Protein AF-A0AAV8SZC6-F1 (afdb_monomer_lite)

Secondary structure (DSSP, 8-state):
-HHHHHHHHHTT-EEEEEPPTT--PBP----------SS----HHHHHHHHHHHTT--------TTTTTTPBPSS--EEPPPTT--SS-TTEEEEESBPPTT-TTTT--

InterPro domains:
  IPR013103 Reverse transcriptase, RNA-dependent DNA polymerase [PF07727] (44-108)
  IPR043502 DNA/RNA polymerase superfamily [SSF56672] (12-107)

Foldseek 3Di:
DVVVVVVCVVLVFWDKDFDDPPDDADEPDDDPDDDDDDDPDQDPVNVVVVVCVVVVHDDDDDDDDCLQFADAQPDWHWHADDPPPDPDDNRITITGRGGDPPPPRSVPD

Organism: NCBI:txid1862640

Structure (mmCIF, N/CA/C/O backbone):
data_AF-A0AAV8SZC6-F1
#
_entry.id   AF-A0AAV8SZC6-F1
#
loop_
_atom_site.group_PDB
_atom_site.id
_atom_site.type_symbol
_atom_site.label_atom_id
_atom_site.label_alt_id
_atom_site.label_comp_id
_atom_site.label_asym_id
_atom_site.label_entity_id
_atom_site.label_seq_id
_atom_site.pdbx_PDB_ins_code
_atom_site.Cartn_x
_atom_site.Cartn_y
_atom_site.Cartn_z
_atom_site.occupancy
_atom_site.B_iso_or_equiv
_atom_site.auth_seq_id
_atom_site.auth_comp_id
_atom_site.auth_asym_id
_atom_site.auth_atom_id
_atom_site.pdbx_PDB_model_num
ATOM 1 N N . MET A 1 1 ? 9.405 2.239 8.203 1.00 57.47 1 MET A N 1
ATOM 2 C CA . MET A 1 1 ? 8.315 1.731 9.064 1.00 57.47 1 MET A CA 1
ATOM 3 C C . MET A 1 1 ? 7.560 2.850 9.776 1.00 57.47 1 MET A C 1
ATOM 5 O O . MET A 1 1 ? 6.456 3.118 9.332 1.00 57.47 1 MET A O 1
ATOM 9 N N . ASN A 1 2 ? 8.103 3.565 10.774 1.00 65.44 2 ASN A N 1
ATOM 10 C CA . ASN A 1 2 ? 7.355 4.674 11.413 1.00 65.44 2 ASN A CA 1
ATOM 11 C C . ASN A 1 2 ? 7.045 5.829 10.443 1.00 65.44 2 ASN A C 1
ATOM 13 O O . ASN A 1 2 ? 5.896 6.237 10.348 1.00 65.44 2 ASN A O 1
ATOM 17 N N . GLU A 1 3 ? 8.020 6.263 9.640 1.00 70.62 3 GLU A N 1
ATOM 18 C CA . GLU A 1 3 ? 7.820 7.307 8.615 1.00 70.62 3 GLU A CA 1
ATOM 19 C C . GLU A 1 3 ? 6.785 6.908 7.547 1.00 70.62 3 GLU A C 1
ATOM 21 O O . GLU A 1 3 ? 6.002 7.729 7.079 1.00 70.62 3 GLU A O 1
ATOM 26 N N . GLU A 1 4 ? 6.737 5.626 7.175 1.00 70.25 4 GLU A N 1
ATOM 27 C CA . GLU A 1 4 ? 5.751 5.108 6.217 1.00 70.25 4 GLU A CA 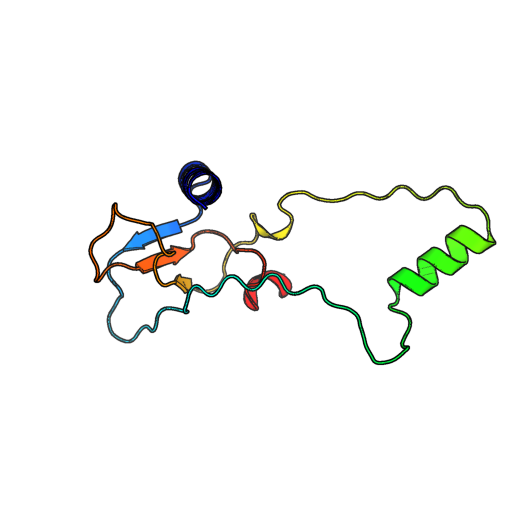1
ATOM 28 C C . GLU A 1 4 ? 4.349 5.073 6.834 1.00 70.25 4 GLU A C 1
ATOM 30 O O . GLU A 1 4 ? 3.377 5.421 6.169 1.00 70.25 4 GLU A O 1
ATOM 35 N N . ILE A 1 5 ? 4.235 4.689 8.110 1.00 73.38 5 ILE A N 1
ATOM 36 C CA . ILE A 1 5 ? 2.975 4.735 8.861 1.00 73.38 5 ILE A CA 1
ATOM 37 C C . ILE A 1 5 ? 2.482 6.183 8.962 1.00 73.38 5 ILE A C 1
ATOM 39 O O . ILE A 1 5 ? 1.311 6.443 8.690 1.00 73.38 5 ILE A O 1
ATOM 43 N N . GLU A 1 6 ? 3.366 7.128 9.281 1.00 76.94 6 GLU A N 1
ATOM 44 C CA . GLU A 1 6 ? 3.044 8.557 9.341 1.00 76.94 6 GLU A CA 1
ATOM 45 C C . GLU A 1 6 ? 2.603 9.095 7.978 1.00 76.94 6 GLU A C 1
ATOM 47 O O . GLU A 1 6 ? 1.576 9.769 7.885 1.00 76.94 6 GLU A O 1
ATOM 52 N N . ALA A 1 7 ? 3.293 8.726 6.895 1.00 75.31 7 ALA A N 1
ATOM 53 C CA . ALA A 1 7 ? 2.886 9.089 5.542 1.00 75.31 7 ALA A CA 1
ATOM 54 C C . ALA A 1 7 ? 1.497 8.528 5.186 1.00 75.31 7 ALA A C 1
ATOM 56 O O . ALA A 1 7 ? 0.705 9.197 4.516 1.00 75.31 7 ALA A O 1
ATOM 57 N N . LEU A 1 8 ? 1.162 7.315 5.636 1.00 75.31 8 LEU A N 1
ATOM 58 C CA . LEU A 1 8 ? -0.148 6.702 5.401 1.00 75.31 8 LEU A CA 1
ATOM 59 C C . LEU A 1 8 ? -1.263 7.382 6.209 1.00 75.31 8 LEU A C 1
ATOM 61 O O . LEU A 1 8 ? -2.349 7.593 5.650 1.00 75.31 8 LEU A O 1
ATOM 65 N N . GLU A 1 9 ? -0.985 7.774 7.459 1.00 77.75 9 GLU A N 1
ATOM 66 C CA . GLU A 1 9 ? -1.881 8.577 8.306 1.00 77.75 9 GLU A CA 1
ATOM 67 C C . GLU A 1 9 ? -2.112 9.970 7.691 1.00 77.75 9 GLU A C 1
ATOM 69 O O . GLU A 1 9 ? -3.262 10.376 7.501 1.00 77.75 9 GLU A O 1
ATOM 74 N N . MET A 1 10 ? -1.046 10.667 7.276 1.00 76.88 10 MET A N 1
ATOM 75 C CA . MET A 1 10 ? -1.125 11.982 6.623 1.00 76.88 10 MET A CA 1
ATOM 76 C C . MET A 1 10 ? -1.942 11.943 5.327 1.00 76.88 10 MET A C 1
ATOM 78 O O . MET A 1 10 ? -2.753 12.832 5.066 1.00 76.88 10 MET A O 1
ATOM 82 N N . ASN A 1 11 ? -1.782 10.885 4.529 1.00 75.69 11 ASN A N 1
ATOM 83 C CA . ASN A 1 11 ? -2.496 10.714 3.263 1.00 75.69 11 ASN A CA 1
ATOM 84 C C . ASN A 1 11 ? -3.936 10.194 3.416 1.00 75.69 11 ASN A C 1
ATOM 86 O O . ASN A 1 11 ? -4.627 10.007 2.400 1.00 75.69 11 ASN A O 1
ATOM 90 N N . LYS A 1 12 ? -4.395 9.967 4.661 1.00 79.19 12 LYS A N 1
ATOM 91 C CA . LYS A 1 12 ? -5.710 9.396 5.004 1.00 79.19 12 LYS A CA 1
ATOM 92 C C . LYS A 1 12 ? -5.987 8.108 4.223 1.00 79.19 12 LYS A C 1
ATOM 94 O O . LYS A 1 12 ? -7.047 7.939 3.616 1.00 79.19 12 LYS A O 1
ATOM 99 N N . THR A 1 13 ? -4.982 7.236 4.167 1.00 76.50 13 THR A N 1
ATOM 100 C CA . THR A 1 13 ? -4.998 6.037 3.314 1.00 76.50 13 THR A CA 1
ATOM 101 C C . THR A 1 13 ? -5.886 4.935 3.888 1.00 76.50 13 THR A C 1
ATOM 103 O O . THR A 1 13 ? -6.495 4.171 3.135 1.00 76.50 13 THR A O 1
ATOM 106 N N . TRP A 1 14 ? -6.008 4.882 5.214 1.00 82.69 14 TRP A N 1
ATOM 107 C CA . TRP A 1 14 ? -6.842 3.931 5.937 1.00 82.69 14 TRP A CA 1
ATOM 108 C C . TRP A 1 14 ? -7.597 4.595 7.089 1.00 82.69 14 TRP A C 1
ATOM 110 O O . TRP A 1 14 ? -7.217 5.673 7.543 1.00 82.69 14 TRP A O 1
ATOM 120 N N . ASP A 1 15 ? -8.623 3.908 7.585 1.00 84.75 15 ASP A N 1
ATOM 121 C CA . ASP A 1 15 ? -9.250 4.164 8.880 1.00 84.75 15 ASP A CA 1
ATOM 122 C C . ASP A 1 15 ? -9.054 2.964 9.802 1.00 84.75 15 ASP A C 1
ATOM 124 O O . ASP A 1 15 ? -9.078 1.817 9.352 1.00 84.75 15 ASP A O 1
ATOM 128 N N . ILE A 1 16 ? -8.928 3.224 11.101 1.00 87.00 16 ILE A N 1
ATOM 129 C CA . ILE A 1 16 ? -8.938 2.172 12.115 1.00 87.00 16 ILE A CA 1
ATOM 130 C C . ILE A 1 16 ? -10.389 1.873 12.488 1.00 87.00 16 ILE A C 1
ATOM 132 O O . ILE A 1 16 ? -11.132 2.769 12.887 1.00 87.00 16 ILE A O 1
ATOM 136 N N . THR A 1 17 ? -10.801 0.618 12.348 1.00 86.31 17 THR A N 1
ATOM 137 C CA . THR A 1 17 ? -12.167 0.179 12.649 1.00 86.31 17 THR A CA 1
ATOM 138 C C . THR A 1 17 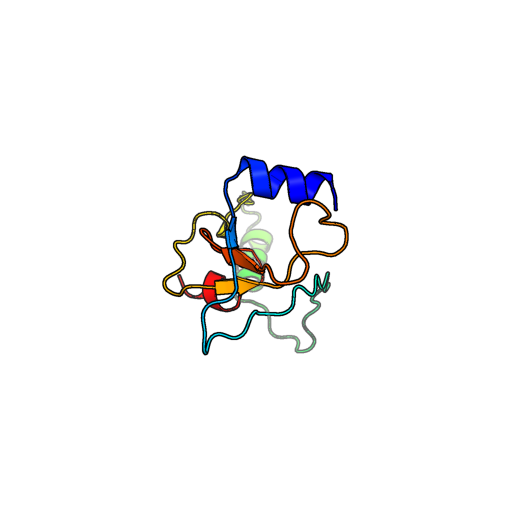? -12.166 -1.235 13.215 1.00 86.31 17 THR A C 1
ATOM 140 O O . THR A 1 17 ? -11.208 -1.987 13.028 1.00 86.31 17 THR A O 1
ATOM 143 N N . ASP A 1 18 ? -13.221 -1.596 13.936 1.00 86.38 18 ASP A N 1
ATOM 144 C CA . ASP A 1 18 ? -13.426 -2.979 14.350 1.00 86.38 18 ASP A CA 1
ATOM 145 C C . ASP A 1 18 ? -13.775 -3.832 13.127 1.00 86.38 18 ASP A C 1
ATOM 147 O O . ASP A 1 18 ? -14.442 -3.375 12.196 1.00 86.38 18 ASP A O 1
ATOM 151 N N . LEU A 1 19 ? -13.293 -5.074 13.103 1.00 83.25 19 LEU A N 1
ATOM 152 C CA . LEU A 1 19 ? -13.584 -5.991 12.008 1.00 83.25 19 LEU A CA 1
ATOM 153 C C . LEU A 1 19 ? -15.088 -6.337 12.015 1.00 83.25 19 LEU A C 1
ATOM 155 O O . LEU A 1 19 ? -15.554 -6.931 12.988 1.00 83.25 19 LEU A O 1
ATOM 159 N N . PRO A 1 20 ? -15.849 -6.013 10.952 1.00 83.19 20 PRO A N 1
ATOM 160 C CA . PRO A 1 20 ? -17.266 -6.342 10.907 1.00 83.19 20 PRO A CA 1
ATOM 161 C C . PRO A 1 20 ? -17.492 -7.854 10.798 1.00 83.19 20 PRO A C 1
ATOM 163 O O . PRO A 1 20 ? -16.685 -8.589 10.216 1.00 83.19 20 PRO A O 1
ATOM 166 N N . GLU A 1 21 ? -18.616 -8.316 11.345 1.00 81.19 21 GLU A N 1
ATOM 167 C CA . GLU A 1 21 ? -18.957 -9.736 11.413 1.00 81.19 21 GLU A CA 1
ATOM 168 C C . GLU A 1 21 ? -19.013 -10.374 10.011 1.00 81.19 21 GLU A C 1
ATOM 170 O O . GLU A 1 21 ? -19.537 -9.804 9.053 1.00 81.19 21 GLU A O 1
ATOM 175 N N . GLY A 1 22 ? -18.405 -11.554 9.866 1.00 81.06 22 GLY A N 1
ATOM 176 C CA . GLY A 1 22 ? -18.348 -12.286 8.596 1.00 81.06 22 GLY A CA 1
ATOM 177 C C . GLY A 1 22 ? -17.282 -11.813 7.594 1.00 81.06 22 GLY A C 1
ATOM 178 O O . GLY A 1 22 ? -17.118 -12.444 6.548 1.00 81.06 22 GLY A O 1
ATOM 179 N N . LYS A 1 23 ? -16.512 -10.754 7.887 1.00 78.38 23 LYS A N 1
ATOM 180 C CA . LYS A 1 23 ? -15.374 -10.322 7.052 1.00 78.38 23 LYS A CA 1
ATOM 181 C C . LYS A 1 23 ? -14.055 -10.900 7.569 1.00 78.38 23 LYS A C 1
ATOM 183 O O . LYS A 1 23 ? -13.889 -11.161 8.755 1.00 78.38 23 LYS A O 1
ATOM 188 N N . ARG A 1 24 ? -13.092 -11.108 6.664 1.00 78.06 24 ARG A N 1
ATOM 189 C CA . ARG A 1 24 ? -11.738 -11.583 6.999 1.00 78.06 24 ARG A CA 1
ATOM 190 C C . ARG A 1 24 ? -10.706 -10.521 6.614 1.00 78.06 24 ARG A C 1
ATOM 192 O O . ARG A 1 24 ? -10.704 -10.115 5.451 1.00 78.06 24 ARG A O 1
ATOM 199 N N . PRO A 1 25 ? -9.836 -10.081 7.539 1.00 78.50 25 PRO A N 1
ATOM 200 C CA . PRO A 1 25 ? -8.792 -9.124 7.218 1.00 78.50 25 PRO A CA 1
ATOM 201 C C . PRO A 1 25 ? -7.685 -9.804 6.412 1.00 78.50 25 PRO A C 1
ATOM 203 O O . PRO A 1 25 ? -7.336 -10.965 6.639 1.00 78.50 25 PRO A O 1
ATOM 206 N N . ILE A 1 26 ? -7.114 -9.068 5.466 1.00 80.44 26 ILE A N 1
ATOM 207 C CA . ILE A 1 26 ? -5.943 -9.496 4.709 1.00 80.44 26 ILE A CA 1
ATOM 208 C C . ILE A 1 26 ? -4.705 -9.285 5.587 1.00 80.44 26 ILE A C 1
ATOM 210 O O . ILE A 1 26 ? -4.513 -8.217 6.169 1.00 80.44 26 ILE A O 1
ATOM 214 N N . GLY A 1 27 ? -3.856 -10.306 5.695 1.00 68.44 27 GLY A N 1
ATOM 215 C CA . GLY A 1 27 ? -2.597 -10.195 6.429 1.00 68.44 27 GLY A CA 1
ATOM 216 C C . GLY A 1 27 ? -1.678 -9.133 5.820 1.00 68.44 27 GLY A C 1
ATOM 217 O O . GLY A 1 27 ? -1.507 -9.074 4.601 1.00 68.44 27 GLY A O 1
ATOM 218 N N . CYS A 1 28 ? -1.056 -8.316 6.670 1.00 58.94 28 CYS A N 1
ATOM 219 C CA . CYS A 1 28 ? -0.099 -7.301 6.247 1.00 58.94 28 CYS A CA 1
ATOM 220 C C . CYS A 1 28 ? 1.299 -7.931 6.141 1.00 58.94 28 CYS A C 1
ATOM 222 O O . CYS A 1 28 ? 2.075 -7.908 7.091 1.00 58.94 28 CYS A O 1
ATOM 224 N N . LYS A 1 29 ? 1.620 -8.548 4.994 1.00 49.28 29 LYS A N 1
ATOM 225 C CA . LYS A 1 29 ? 2.966 -9.080 4.721 1.00 49.28 29 LYS A CA 1
ATOM 226 C C . LYS A 1 29 ? 3.656 -8.223 3.667 1.00 49.28 29 LYS A C 1
ATOM 228 O O . LYS A 1 29 ? 3.386 -8.355 2.474 1.00 49.28 29 LYS A O 1
ATOM 233 N N . TRP A 1 30 ? 4.557 -7.358 4.116 1.00 48.16 30 TRP A N 1
ATOM 234 C CA . TRP A 1 30 ? 5.406 -6.554 3.243 1.00 48.1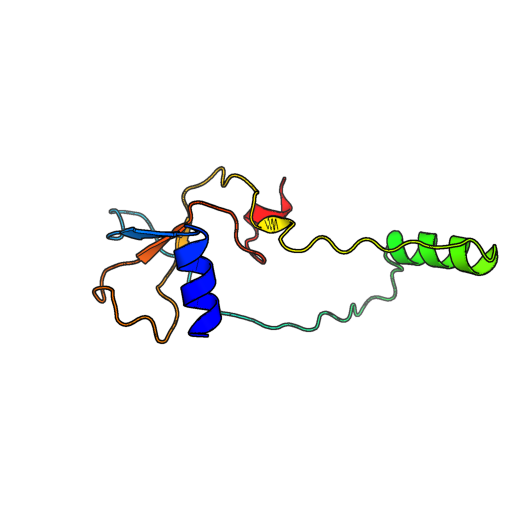6 30 TRP A CA 1
ATOM 235 C C . TRP A 1 30 ? 6.453 -7.463 2.600 1.00 48.16 30 TRP A C 1
ATOM 237 O O . TRP A 1 30 ? 7.368 -7.949 3.260 1.00 48.16 30 TRP A O 1
ATOM 247 N N . ILE A 1 31 ? 6.288 -7.760 1.311 1.00 40.31 31 ILE A N 1
ATOM 248 C CA . ILE A 1 31 ? 7.245 -8.571 0.555 1.00 40.31 31 ILE A CA 1
ATOM 249 C C . ILE A 1 31 ? 7.955 -7.659 -0.441 1.00 40.31 31 ILE A C 1
ATOM 251 O O . ILE A 1 31 ? 7.442 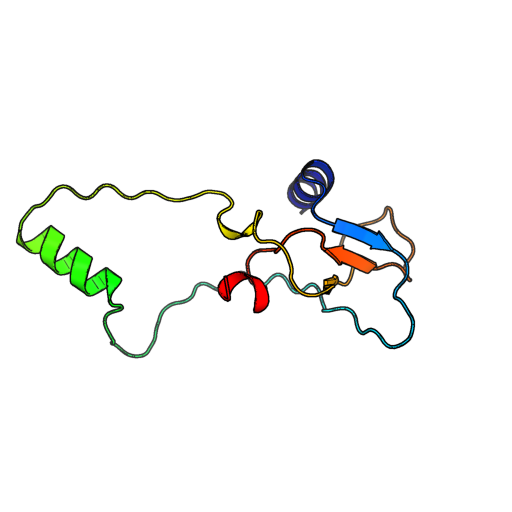-7.390 -1.529 1.00 40.31 31 ILE A O 1
ATOM 255 N N . PHE A 1 32 ? 9.170 -7.237 -0.100 1.00 34.47 32 PHE A N 1
ATOM 256 C CA . PHE A 1 32 ? 10.102 -6.671 -1.070 1.00 34.47 32 PHE A CA 1
ATOM 257 C C . PHE A 1 32 ? 10.611 -7.810 -1.958 1.00 34.47 32 PHE A C 1
ATOM 259 O O . PHE A 1 32 ? 11.528 -8.543 -1.597 1.00 34.47 32 PHE A O 1
ATOM 266 N N . LYS A 1 33 ? 9.959 -8.027 -3.106 1.00 35.06 33 LYS A N 1
ATOM 267 C CA . LYS A 1 33 ? 10.378 -9.048 -4.074 1.00 35.06 33 LYS A CA 1
ATOM 268 C C . LYS A 1 33 ? 11.002 -8.380 -5.292 1.00 35.06 33 LYS A C 1
ATOM 270 O O . LYS A 1 33 ? 10.290 -7.800 -6.111 1.00 35.06 33 LYS A O 1
ATOM 275 N N . VAL A 1 34 ? 12.317 -8.522 -5.449 1.00 38.91 34 VAL A N 1
ATOM 276 C CA . VAL A 1 34 ? 12.993 -8.242 -6.722 1.00 38.91 34 VAL A CA 1
ATOM 277 C C . VAL A 1 34 ? 12.500 -9.280 -7.734 1.00 38.91 34 VAL A C 1
ATOM 279 O O . VAL A 1 34 ? 12.731 -10.478 -7.577 1.00 38.91 34 VAL A O 1
ATOM 282 N N . LYS A 1 35 ? 11.741 -8.844 -8.745 1.00 42.22 35 LYS A N 1
ATOM 283 C CA . LYS A 1 35 ? 11.225 -9.724 -9.804 1.00 42.22 35 LYS A CA 1
ATOM 284 C C . LYS A 1 35 ? 12.180 -9.725 -10.998 1.00 42.22 35 LYS A C 1
ATOM 286 O O . LYS A 1 35 ? 12.094 -8.848 -11.853 1.00 42.22 35 LYS A O 1
ATOM 291 N N . LEU A 1 36 ? 13.023 -10.750 -11.104 1.00 44.84 36 LEU A N 1
ATOM 292 C CA . LEU A 1 36 ? 13.637 -11.148 -12.376 1.00 44.84 36 LEU A CA 1
ATOM 293 C C . LEU A 1 36 ? 12.707 -12.161 -13.070 1.00 44.84 36 LEU A C 1
ATOM 295 O O . LEU A 1 36 ? 12.127 -13.024 -12.417 1.00 44.84 36 LEU A O 1
ATOM 299 N N . LYS A 1 37 ? 12.484 -12.013 -14.382 1.00 46.84 37 LYS A N 1
ATOM 300 C CA . LYS A 1 37 ? 11.651 -12.940 -15.174 1.00 46.84 37 LYS A CA 1
ATOM 301 C C . LYS A 1 37 ? 12.516 -14.092 -15.695 1.00 46.84 37 LYS A C 1
ATOM 303 O O . LYS A 1 37 ? 13.477 -13.819 -16.404 1.00 46.84 37 LYS A O 1
ATOM 308 N N . GLU A 1 38 ? 12.118 -15.337 -15.431 1.00 58.91 38 GLU A N 1
ATOM 309 C CA . GLU A 1 38 ? 12.865 -16.555 -15.809 1.00 58.91 38 GLU A CA 1
ATOM 310 C C . GLU A 1 38 ? 12.698 -17.019 -17.270 1.00 58.91 38 GLU A C 1
ATOM 312 O O . GLU A 1 38 ? 13.492 -17.821 -17.740 1.00 58.91 38 GLU A O 1
ATOM 317 N N . ASN A 1 39 ? 11.731 -16.515 -18.050 1.00 50.41 39 ASN A N 1
ATOM 318 C CA . ASN A 1 39 ? 11.325 -17.238 -19.276 1.00 50.41 39 ASN A CA 1
ATOM 319 C C . ASN A 1 39 ? 11.730 -16.598 -20.615 1.00 50.41 39 ASN A C 1
ATOM 321 O O . ASN A 1 39 ? 11.059 -16.842 -21.616 1.00 50.41 39 ASN A O 1
ATOM 325 N N . GLY A 1 40 ? 12.758 -15.744 -20.672 1.00 52.44 40 GLY A N 1
ATOM 326 C CA . GLY A 1 40 ? 13.327 -15.236 -21.941 1.00 52.44 40 GLY A CA 1
ATOM 327 C C . GLY A 1 40 ? 12.384 -14.435 -22.865 1.00 52.44 40 GLY A C 1
ATOM 328 O O . GLY A 1 40 ? 12.823 -13.867 -23.862 1.00 52.44 40 GLY A O 1
ATOM 329 N N . LYS A 1 41 ? 11.086 -14.321 -22.549 1.00 48.97 41 LYS A N 1
ATOM 330 C CA . LYS A 1 41 ? 10.123 -13.531 -23.316 1.00 48.97 41 LYS A CA 1
ATOM 331 C C . LYS A 1 41 ? 10.347 -12.050 -23.050 1.00 48.97 41 LYS A C 1
ATOM 333 O O . LYS A 1 41 ? 10.135 -11.537 -21.947 1.00 48.97 41 LYS A O 1
ATOM 338 N N . VAL A 1 42 ? 10.743 -11.358 -24.110 1.00 46.06 42 VAL A N 1
ATOM 339 C CA . VAL A 1 42 ? 10.881 -9.907 -24.153 1.00 46.06 42 VAL A CA 1
ATOM 340 C C . VAL A 1 42 ? 9.512 -9.284 -23.872 1.00 46.06 42 VAL A C 1
ATOM 342 O O . VAL A 1 42 ? 8.570 -9.435 -24.646 1.00 46.06 42 VAL A O 1
ATOM 345 N N . VAL A 1 43 ? 9.390 -8.605 -22.731 1.00 58.22 43 VAL A N 1
ATOM 346 C CA . VAL A 1 43 ? 8.219 -7.785 -22.385 1.00 58.22 43 VAL A CA 1
ATOM 347 C C . VAL A 1 43 ? 8.006 -6.771 -23.512 1.00 58.22 43 VAL A C 1
ATOM 349 O O . VAL A 1 43 ? 8.986 -6.208 -23.985 1.00 58.22 43 VAL A O 1
ATOM 352 N N . THR A 1 44 ? 6.772 -6.505 -23.945 1.00 61.25 44 THR A N 1
ATOM 353 C CA . THR A 1 44 ? 6.464 -5.589 -25.066 1.00 61.25 44 THR A CA 1
ATOM 354 C C . THR A 1 44 ? 7.188 -4.237 -24.961 1.00 61.25 44 THR A C 1
ATOM 356 O O . THR A 1 44 ? 7.654 -3.700 -25.961 1.00 61.25 44 THR A O 1
ATOM 359 N N . ILE A 1 45 ? 7.382 -3.738 -23.737 1.00 67.38 45 ILE A N 1
ATOM 360 C CA . ILE A 1 45 ? 8.191 -2.550 -23.423 1.00 67.38 45 ILE A CA 1
ATOM 361 C C . ILE A 1 45 ? 9.672 -2.702 -23.811 1.00 67.38 45 ILE A C 1
ATOM 363 O O . ILE A 1 45 ? 10.236 -1.801 -24.417 1.00 67.38 45 ILE A O 1
ATOM 367 N N . LYS A 1 46 ? 10.293 -3.857 -23.553 1.00 68.44 46 LYS A N 1
ATOM 368 C CA . LYS A 1 46 ? 11.686 -4.133 -23.938 1.00 68.44 46 LYS A CA 1
ATOM 369 C C . LYS A 1 46 ? 11.867 -4.162 -25.463 1.00 68.44 46 LYS A C 1
ATOM 371 O O . LYS A 1 46 ? 12.887 -3.687 -25.943 1.00 68.44 46 LYS A O 1
ATOM 376 N N . LYS A 1 47 ? 10.877 -4.651 -26.232 1.00 72.69 47 LYS A N 1
ATOM 377 C CA . LYS A 1 47 ? 10.905 -4.562 -27.710 1.00 72.69 47 LYS A CA 1
ATOM 378 C C . LYS A 1 47 ? 10.836 -3.110 -28.188 1.00 72.69 47 LYS A C 1
ATOM 380 O O . LYS A 1 47 ? 11.585 -2.736 -29.080 1.00 72.69 47 LYS A O 1
ATOM 385 N N . LYS A 1 48 ? 9.976 -2.288 -27.578 1.00 76.44 48 LYS A N 1
ATOM 386 C CA . LYS A 1 48 ? 9.892 -0.853 -27.893 1.00 76.44 48 LYS A CA 1
ATOM 387 C C . LYS A 1 48 ? 11.205 -0.131 -27.573 1.00 76.44 48 LYS A C 1
ATOM 389 O O . LYS A 1 48 ? 11.686 0.619 -28.412 1.00 76.44 48 LYS A O 1
ATOM 394 N N . PHE A 1 49 ? 11.832 -0.423 -26.432 1.00 80.06 49 PHE A N 1
ATOM 395 C CA . PHE A 1 49 ? 13.149 0.132 -26.101 1.00 80.06 49 PHE A CA 1
ATOM 396 C C . PHE A 1 49 ? 14.247 -0.311 -27.069 1.00 80.06 49 PHE A C 1
ATOM 398 O O . PHE A 1 49 ? 15.067 0.516 -27.445 1.00 80.06 49 PHE A O 1
ATOM 405 N N . ALA A 1 50 ? 14.236 -1.565 -27.529 1.00 81.69 50 ALA A N 1
ATOM 406 C CA . ALA A 1 50 ? 15.185 -2.027 -28.540 1.00 81.69 50 ALA A CA 1
ATOM 407 C C . ALA A 1 50 ? 15.065 -1.248 -29.864 1.00 81.69 50 ALA A C 1
ATOM 409 O O . ALA A 1 50 ? 16.087 -0.904 -30.444 1.00 81.69 50 ALA A O 1
ATOM 410 N N . ILE A 1 51 ? 13.845 -0.910 -30.303 1.00 84.69 51 ILE A N 1
ATOM 411 C CA . ILE A 1 51 ? 13.612 -0.091 -31.509 1.00 84.69 51 ILE A CA 1
ATOM 412 C C . ILE A 1 51 ? 14.086 1.353 -31.297 1.00 84.69 51 ILE A C 1
ATOM 414 O O . ILE A 1 51 ? 14.746 1.926 -32.158 1.00 84.69 51 ILE A O 1
ATOM 418 N N . VAL A 1 52 ? 13.765 1.953 -30.151 1.00 87.12 52 VAL A N 1
ATOM 419 C CA . VAL A 1 52 ? 14.201 3.318 -29.813 1.00 87.12 52 VAL A CA 1
ATOM 420 C C . VAL A 1 52 ? 15.731 3.397 -29.778 1.00 87.12 52 VAL A C 1
ATOM 422 O O . VAL A 1 52 ? 16.311 4.301 -30.372 1.00 87.12 52 VAL A O 1
ATOM 425 N N . ALA A 1 53 ? 16.385 2.402 -29.173 1.00 84.94 53 ALA A N 1
ATOM 426 C CA . ALA A 1 53 ? 17.840 2.303 -29.124 1.00 84.94 53 ALA A CA 1
ATOM 427 C C . ALA A 1 53 ? 18.465 2.069 -30.510 1.00 84.94 53 ALA A C 1
ATOM 429 O O . ALA A 1 53 ? 19.456 2.718 -30.836 1.00 84.94 53 ALA A O 1
ATOM 430 N N . SER A 1 54 ? 17.883 1.196 -31.347 1.00 91.00 54 SER A N 1
ATOM 431 C CA . SER A 1 54 ? 18.412 0.912 -32.691 1.00 91.00 54 SER A CA 1
ATOM 432 C C . SER A 1 54 ? 18.306 2.098 -33.646 1.00 91.00 54 SER A C 1
ATOM 434 O O . SER A 1 54 ? 19.079 2.185 -34.591 1.00 91.00 54 SER A O 1
ATOM 436 N N . ASN A 1 55 ? 17.347 2.995 -33.414 1.00 91.75 55 ASN A N 1
ATOM 437 C CA . ASN A 1 55 ? 17.167 4.207 -34.209 1.00 91.75 55 ASN A CA 1
ATOM 438 C C . ASN A 1 55 ? 17.783 5.453 -33.546 1.00 91.75 55 ASN A C 1
ATOM 440 O O . ASN A 1 55 ? 17.575 6.562 -34.033 1.00 91.75 55 ASN A O 1
ATOM 444 N N . SER A 1 56 ? 18.509 5.286 -32.431 1.00 87.44 56 SER A N 1
ATOM 445 C CA . SER A 1 56 ? 19.099 6.384 -31.647 1.00 87.44 56 SER A CA 1
ATOM 446 C C . SER A 1 56 ? 18.097 7.492 -31.298 1.00 87.44 56 SER A C 1
ATOM 448 O O . SER A 1 56 ? 18.428 8.676 -31.276 1.00 87.44 56 SER A O 1
ATOM 450 N N . TRP A 1 57 ? 16.845 7.115 -31.040 1.00 93.44 57 TRP A N 1
ATOM 451 C CA . TRP A 1 57 ? 15.794 8.057 -30.681 1.00 93.44 57 TRP A CA 1
ATOM 452 C C . TRP A 1 57 ? 15.908 8.464 -29.213 1.00 93.44 57 TRP A C 1
ATOM 454 O O . TRP A 1 57 ? 16.183 7.638 -28.341 1.00 93.44 57 TRP A O 1
ATOM 464 N N . ASN A 1 58 ? 15.643 9.741 -28.932 1.00 82.81 58 ASN A N 1
ATOM 465 C CA . ASN A 1 58 ? 15.581 10.237 -27.562 1.00 82.81 58 ASN A CA 1
ATOM 466 C C . ASN A 1 58 ? 14.409 9.591 -26.817 1.00 82.81 58 ASN A C 1
ATOM 468 O O . ASN A 1 58 ? 13.260 9.646 -27.260 1.00 82.81 58 ASN A O 1
ATOM 472 N N . LEU A 1 59 ? 14.713 8.986 -25.669 1.00 82.62 59 LEU A N 1
ATOM 473 C CA . LEU A 1 59 ? 13.735 8.370 -24.787 1.00 82.62 59 LEU A CA 1
ATOM 474 C C . LEU A 1 59 ? 13.573 9.219 -23.531 1.00 82.62 59 LEU A C 1
ATOM 476 O O . LEU A 1 59 ? 14.512 9.373 -22.755 1.00 82.62 59 LEU A O 1
ATOM 480 N N . HIS A 1 60 ? 12.354 9.685 -23.288 1.00 79.88 60 HIS A N 1
ATOM 481 C CA . HIS A 1 60 ? 11.992 10.312 -22.025 1.00 79.88 60 HIS A CA 1
ATOM 482 C C . HIS A 1 60 ? 11.238 9.297 -21.165 1.00 79.88 60 HIS A C 1
ATOM 484 O O . HIS A 1 60 ? 10.177 8.806 -21.554 1.00 79.88 60 HIS A O 1
ATOM 490 N N . GLN A 1 61 ? 11.805 8.953 -20.009 1.00 76.25 61 GLN A N 1
ATOM 491 C CA . GLN A 1 61 ? 11.159 8.092 -19.024 1.00 76.25 61 GLN A CA 1
ATOM 492 C C . GLN A 1 61 ? 10.423 8.959 -18.003 1.00 76.25 61 GLN A C 1
ATOM 494 O O . GLN A 1 61 ? 11.024 9.827 -17.376 1.00 76.25 61 GLN A O 1
ATOM 499 N N . LEU A 1 62 ? 9.129 8.695 -17.829 1.00 73.06 62 LEU A N 1
ATOM 500 C CA . LEU A 1 62 ? 8.326 9.270 -16.759 1.00 73.06 62 LEU A CA 1
ATOM 501 C C . LEU A 1 62 ? 8.059 8.177 -15.726 1.00 73.06 62 LEU A C 1
ATOM 503 O O . LEU A 1 62 ? 7.425 7.171 -16.047 1.00 73.06 62 LEU A O 1
ATOM 507 N N . ASP A 1 63 ? 8.556 8.377 -14.510 1.00 72.00 63 ASP A N 1
ATOM 508 C CA . ASP A 1 63 ? 8.173 7.569 -13.358 1.00 72.00 63 ASP A CA 1
ATOM 509 C C . ASP A 1 63 ? 7.123 8.330 -12.548 1.00 72.00 63 ASP A C 1
ATOM 511 O O . ASP A 1 63 ? 7.334 9.480 -12.155 1.00 72.00 63 ASP A O 1
ATOM 515 N N . ILE A 1 64 ? 5.959 7.712 -12.358 1.00 62.69 64 ILE A N 1
ATOM 516 C CA . ILE A 1 64 ? 4.849 8.326 -11.633 1.00 62.69 64 ILE A CA 1
ATOM 517 C C . ILE A 1 64 ? 4.911 7.837 -10.192 1.00 62.69 64 ILE A C 1
ATOM 519 O O . ILE A 1 64 ? 4.434 6.748 -9.859 1.00 62.69 64 ILE A O 1
ATOM 523 N N . ASN A 1 65 ? 5.431 8.697 -9.320 1.00 58.56 65 ASN A N 1
ATOM 524 C CA . ASN A 1 65 ? 5.270 8.532 -7.883 1.00 58.56 65 ASN A CA 1
ATOM 525 C C . ASN A 1 65 ? 3.767 8.447 -7.571 1.00 58.56 65 ASN A C 1
ATOM 527 O O . ASN A 1 65 ? 2.995 9.297 -8.012 1.00 58.56 65 ASN A O 1
ATOM 531 N N . ASN A 1 66 ? 3.344 7.435 -6.805 1.00 56.31 66 ASN A N 1
ATOM 532 C CA . ASN A 1 66 ? 1.955 7.255 -6.351 1.00 56.31 66 ASN A CA 1
ATOM 533 C C . ASN A 1 66 ? 0.927 6.808 -7.413 1.00 56.31 66 ASN A C 1
ATOM 535 O O . ASN A 1 66 ? -0.274 6.980 -7.193 1.00 56.31 66 ASN A O 1
ATOM 539 N N . ALA A 1 67 ? 1.352 6.166 -8.509 1.00 56.94 67 ALA A N 1
ATOM 540 C CA . ALA A 1 67 ? 0.454 5.688 -9.576 1.00 56.94 67 ALA A CA 1
ATOM 541 C C . ALA A 1 67 ? -0.719 4.802 -9.094 1.00 56.94 67 ALA A C 1
ATOM 543 O O . ALA A 1 67 ? -1.770 4.773 -9.723 1.00 56.94 67 ALA A O 1
ATOM 544 N N . PHE A 1 68 ? -0.567 4.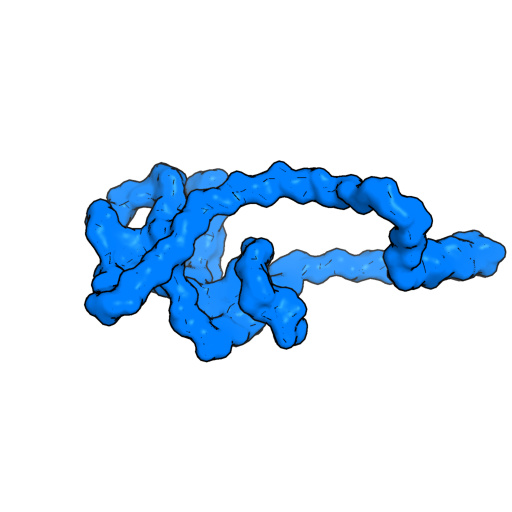118 -7.955 1.00 56.81 68 PHE A N 1
ATOM 545 C CA . PHE A 1 68 ? -1.600 3.252 -7.375 1.00 56.81 68 PHE A CA 1
ATOM 546 C C . PHE A 1 68 ? -2.292 3.838 -6.142 1.00 56.81 68 PHE A C 1
ATOM 548 O O . PHE A 1 68 ? -3.223 3.226 -5.639 1.00 56.81 68 PHE A O 1
ATOM 555 N N . PHE A 1 69 ? -1.876 5.005 -5.647 1.00 56.06 69 PHE A N 1
ATOM 556 C CA . PHE A 1 69 ? -2.406 5.593 -4.408 1.00 56.06 69 PHE A CA 1
ATOM 557 C C . PHE A 1 69 ? -3.722 6.357 -4.600 1.00 56.06 69 PHE A C 1
ATOM 559 O O . PHE A 1 69 ? -4.365 6.720 -3.620 1.00 56.06 69 PHE A O 1
ATOM 566 N N . HIS A 1 70 ? -4.135 6.604 -5.844 1.00 55.38 70 HIS A N 1
ATOM 567 C CA . HIS A 1 70 ? -5.357 7.350 -6.166 1.00 55.38 70 HIS A CA 1
ATOM 568 C C . HIS A 1 70 ? -6.443 6.489 -6.823 1.00 55.38 70 HIS A C 1
ATOM 570 O O . HIS A 1 70 ? -7.500 7.010 -7.169 1.00 55.38 70 HIS A O 1
ATOM 576 N N . GLY A 1 71 ? -6.205 5.183 -6.980 1.00 61.12 71 GLY A N 1
ATOM 577 C CA . GLY A 1 71 ? -7.227 4.254 -7.448 1.00 61.12 71 GLY A CA 1
ATOM 578 C C . GLY A 1 71 ? -8.342 4.130 -6.413 1.00 61.12 71 GLY A C 1
ATOM 579 O O . GLY A 1 71 ? -8.091 3.885 -5.226 1.00 61.12 71 GLY A O 1
ATOM 580 N N . TYR A 1 72 ? -9.584 4.314 -6.855 1.00 60.75 72 TYR A N 1
ATOM 581 C CA . TYR A 1 72 ? -10.744 4.060 -6.011 1.00 60.75 72 TYR A CA 1
ATOM 582 C C . TYR A 1 72 ? -10.878 2.553 -5.814 1.00 60.75 72 TYR A C 1
ATOM 584 O O . TYR A 1 72 ? -10.976 1.792 -6.779 1.00 60.75 72 TYR A O 1
ATOM 592 N N . LEU A 1 73 ? -10.897 2.110 -4.559 1.00 63.84 73 LEU A N 1
ATOM 593 C CA . LEU A 1 73 ? -11.197 0.721 -4.244 1.00 63.84 73 LEU A CA 1
ATOM 594 C C . LEU A 1 73 ? -12.683 0.460 -4.509 1.00 63.84 73 LEU A C 1
ATOM 596 O O . LEU A 1 73 ? -13.547 1.055 -3.874 1.00 63.84 73 LEU A O 1
ATOM 600 N N . VAL A 1 74 ? -12.968 -0.443 -5.448 1.00 64.38 74 VAL A N 1
ATOM 601 C CA . VAL A 1 74 ? -14.336 -0.917 -5.728 1.00 64.38 74 VAL A CA 1
ATOM 602 C C . VAL A 1 74 ? -14.863 -1.787 -4.577 1.00 64.38 74 VAL A C 1
ATOM 604 O O . VAL A 1 74 ? -16.065 -1.879 -4.358 1.00 64.38 74 VAL A O 1
ATOM 607 N N . GLU A 1 75 ? -13.959 -2.410 -3.821 1.00 69.56 75 GLU A N 1
ATOM 608 C CA . GLU A 1 75 ? -14.269 -3.316 -2.716 1.00 69.56 75 GLU A CA 1
ATOM 609 C C . GLU A 1 75 ? -13.747 -2.759 -1.390 1.00 69.56 75 GLU A C 1
ATOM 611 O O . GLU A 1 75 ? -12.678 -2.150 -1.329 1.00 69.56 75 GLU A O 1
ATOM 616 N N . GLU A 1 76 ? -14.456 -3.040 -0.299 1.00 75.94 76 GLU A N 1
ATOM 617 C CA . GLU A 1 76 ? -13.956 -2.750 1.042 1.00 75.94 76 GLU A CA 1
ATOM 618 C C . GLU A 1 76 ? -12.841 -3.729 1.418 1.00 75.94 76 GLU A C 1
ATOM 620 O O . GLU A 1 76 ? -13.073 -4.929 1.590 1.00 75.94 76 GLU A O 1
ATOM 625 N N . VAL A 1 77 ? -11.626 -3.205 1.574 1.00 80.69 77 VAL A N 1
ATOM 626 C CA . VAL A 1 77 ? -10.457 -3.992 1.968 1.00 80.69 77 VAL A CA 1
ATOM 627 C C . VAL A 1 77 ? -10.113 -3.700 3.422 1.00 80.69 77 VAL A C 1
ATOM 629 O O . VAL A 1 77 ? -9.805 -2.564 3.778 1.00 80.69 77 VAL A O 1
ATOM 632 N N . PHE A 1 78 ? -10.126 -4.746 4.246 1.00 84.31 78 PHE A N 1
ATOM 633 C CA . PHE A 1 78 ? -9.640 -4.713 5.623 1.00 84.31 78 PHE A CA 1
ATOM 634 C C . PHE A 1 78 ? -8.269 -5.381 5.684 1.00 84.31 78 PHE A C 1
ATOM 636 O O . PHE A 1 78 ? -8.083 -6.455 5.111 1.00 84.31 78 PHE A O 1
ATOM 643 N N . MET A 1 79 ? -7.320 -4.776 6.387 1.00 83.56 79 MET A N 1
ATOM 644 C CA . MET A 1 79 ? -5.988 -5.324 6.610 1.00 83.56 79 MET A CA 1
ATOM 645 C C . MET A 1 79 ? -5.671 -5.402 8.095 1.00 83.56 79 MET A C 1
ATOM 647 O O . MET A 1 79 ? -6.125 -4.578 8.887 1.00 83.56 79 MET A O 1
ATOM 651 N N . VAL A 1 80 ? -4.842 -6.374 8.457 1.00 83.81 80 VAL A N 1
ATOM 652 C CA . VAL A 1 80 ? -4.219 -6.413 9.782 1.00 83.81 80 VAL A CA 1
ATOM 653 C C . VAL A 1 80 ? -3.332 -5.176 9.957 1.00 83.81 80 VAL A C 1
ATOM 655 O O . VAL A 1 80 ? -2.706 -4.720 8.999 1.00 83.81 80 VAL A O 1
ATOM 658 N N . LEU A 1 81 ? -3.292 -4.636 11.174 1.00 83.94 81 LEU A N 1
ATOM 659 C CA . LEU A 1 81 ? -2.405 -3.531 11.528 1.00 83.94 81 LEU A CA 1
ATOM 660 C C . LEU A 1 81 ? -0.938 -3.911 11.251 1.00 83.94 81 LEU A C 1
ATOM 662 O O . LEU A 1 81 ? -0.542 -5.047 11.529 1.00 83.94 81 LEU A O 1
ATOM 666 N N . PRO A 1 82 ? -0.121 -2.999 10.698 1.00 80.31 82 PRO A N 1
ATOM 667 C CA . PRO A 1 82 ? 1.300 -3.262 10.517 1.00 80.31 82 PRO A CA 1
ATOM 668 C C . PRO A 1 82 ? 2.002 -3.424 11.873 1.00 80.31 82 PRO A C 1
ATOM 670 O O . PRO A 1 82 ? 1.633 -2.788 12.863 1.00 80.31 82 PRO A O 1
ATOM 673 N N . GLU A 1 83 ? 3.038 -4.265 11.908 1.00 71.88 83 GLU A N 1
ATOM 674 C CA . GLU A 1 83 ? 3.887 -4.427 13.092 1.00 71.88 83 GLU A CA 1
ATOM 675 C C . GLU A 1 83 ? 4.476 -3.069 13.516 1.00 71.88 83 GLU A C 1
ATOM 677 O O . GLU A 1 83 ? 4.912 -2.281 12.678 1.00 71.88 83 GLU A O 1
ATOM 682 N N . GLY A 1 84 ? 4.443 -2.774 14.819 1.00 73.81 84 GLY A N 1
ATOM 683 C CA . GLY A 1 84 ? 4.878 -1.487 15.379 1.00 73.81 84 GLY A CA 1
ATOM 684 C C . GLY A 1 84 ? 3.786 -0.415 15.492 1.00 73.81 84 GLY A C 1
ATOM 685 O O . GLY A 1 84 ? 4.037 0.642 16.073 1.00 73.81 84 GLY A O 1
ATOM 686 N N . TYR A 1 85 ? 2.566 -0.665 14.999 1.00 78.12 85 TYR A N 1
ATOM 687 C CA . TYR A 1 85 ? 1.442 0.251 15.204 1.00 78.12 85 TYR A CA 1
ATOM 688 C C . TYR A 1 85 ? 0.813 0.085 16.595 1.00 78.12 85 TYR A C 1
ATOM 690 O O . TYR A 1 85 ? 0.020 -0.823 16.832 1.00 78.12 85 TYR A O 1
ATOM 698 N N . ASN A 1 86 ? 1.125 1.007 17.509 1.00 76.38 86 ASN A N 1
ATOM 699 C CA . ASN A 1 86 ? 0.755 0.885 18.928 1.00 76.38 86 ASN A CA 1
ATOM 700 C C . ASN A 1 86 ? -0.469 1.725 19.344 1.00 76.38 86 ASN A C 1
ATOM 702 O O . ASN A 1 86 ? -0.842 1.726 20.514 1.00 76.38 86 ASN A O 1
ATOM 706 N N . LYS A 1 87 ? -1.087 2.473 18.418 1.00 80.06 87 LYS A N 1
ATOM 707 C CA . LYS A 1 87 ? -2.201 3.396 18.728 1.00 80.06 87 LYS A CA 1
ATOM 708 C C . LYS A 1 87 ? -3.586 2.730 18.708 1.00 80.06 87 LYS A C 1
ATOM 710 O O . LYS A 1 87 ? -4.565 3.367 19.085 1.00 80.06 87 LYS A O 1
ATOM 715 N N . ALA A 1 88 ? -3.685 1.481 18.252 1.00 79.69 88 ALA A N 1
ATOM 716 C CA . ALA A 1 88 ? -4.948 0.760 18.084 1.00 79.69 88 ALA A CA 1
ATOM 717 C C . ALA A 1 88 ? -5.083 -0.411 19.064 1.00 79.69 88 ALA A C 1
ATOM 719 O O . ALA A 1 88 ? -4.098 -0.958 19.559 1.00 79.69 88 ALA A O 1
ATOM 720 N N . LYS A 1 89 ? -6.329 -0.812 19.327 1.00 81.75 89 LYS A N 1
ATOM 721 C CA . LYS A 1 89 ? -6.629 -2.007 20.121 1.00 81.75 89 LYS A CA 1
ATOM 722 C C . LYS A 1 89 ? -6.276 -3.275 19.326 1.00 81.75 89 LYS A C 1
ATOM 724 O O . LYS A 1 89 ? -6.404 -3.267 18.102 1.00 81.75 89 LYS A O 1
ATOM 729 N N . PRO A 1 90 ? -5.948 -4.399 19.992 1.00 75.56 90 PRO A N 1
ATOM 730 C CA . PRO A 1 90 ? -5.594 -5.654 19.316 1.00 75.56 90 PRO A CA 1
ATOM 731 C C . PRO A 1 90 ? -6.677 -6.220 18.381 1.00 75.56 90 PRO A C 1
ATOM 733 O O . PRO A 1 90 ? -6.372 -7.006 17.492 1.00 75.56 90 PRO A O 1
ATOM 736 N N . THR A 1 91 ? -7.943 -5.845 18.586 1.00 80.94 91 THR A N 1
ATOM 737 C CA . THR A 1 91 ? -9.098 -6.303 17.793 1.00 80.94 91 THR A CA 1
ATOM 738 C C . THR A 1 91 ? -9.373 -5.450 16.555 1.00 80.94 91 THR A C 1
ATOM 740 O O . THR A 1 91 ? -10.250 -5.788 15.762 1.00 80.94 91 THR A O 1
ATOM 743 N N . GLN A 1 92 ? -8.664 -4.332 16.399 1.00 84.00 92 GLN A N 1
ATOM 744 C CA . GLN A 1 92 ? -8.915 -3.373 15.332 1.00 84.00 92 GLN A CA 1
ATOM 745 C C . GLN A 1 92 ? -8.109 -3.696 14.074 1.00 84.00 92 GLN A C 1
ATOM 747 O O . GLN A 1 92 ? -7.036 -4.296 14.114 1.00 84.00 92 GLN A O 1
ATOM 752 N N . VAL A 1 93 ? -8.652 -3.280 12.936 1.00 86.38 93 VAL A N 1
ATOM 753 C CA . VAL A 1 93 ? -8.092 -3.493 11.601 1.00 86.38 93 VAL A CA 1
ATOM 754 C C . VAL A 1 93 ? -8.045 -2.177 10.827 1.00 86.38 93 VAL A C 1
ATOM 756 O O . VAL A 1 93 ? -8.782 -1.234 11.119 1.00 86.38 93 VAL A O 1
ATOM 759 N N . CYS A 1 94 ? -7.191 -2.117 9.806 1.00 86.44 94 CYS A N 1
ATOM 760 C CA . CYS A 1 94 ? -7.141 -1.005 8.863 1.00 86.44 94 CYS A CA 1
ATOM 761 C C . CYS A 1 94 ? -8.157 -1.228 7.741 1.00 86.44 94 CYS A C 1
ATOM 763 O O . CYS A 1 94 ? -7.988 -2.140 6.933 1.00 86.44 94 CYS A O 1
ATOM 765 N N . LYS A 1 95 ? -9.172 -0.374 7.627 1.00 85.50 95 LYS A N 1
ATOM 766 C CA . LYS A 1 95 ? -10.023 -0.289 6.436 1.00 85.50 95 LYS A CA 1
ATOM 767 C C . LYS A 1 95 ? -9.373 0.650 5.426 1.00 85.50 95 LYS A C 1
ATOM 769 O O . LYS A 1 95 ? -9.187 1.829 5.714 1.00 85.50 95 LYS A O 1
ATOM 774 N N . LEU A 1 96 ? -9.028 0.154 4.244 1.00 81.94 96 LEU A N 1
ATOM 775 C CA . LEU A 1 96 ? -8.411 0.976 3.205 1.00 81.94 96 LEU A CA 1
ATOM 776 C C . LEU A 1 96 ? -9.440 1.884 2.528 1.00 81.94 96 LEU A C 1
ATOM 778 O O . LEU A 1 96 ? -10.491 1.423 2.086 1.00 81.94 96 LEU A O 1
ATOM 782 N N . ARG A 1 97 ? -9.099 3.168 2.396 1.00 75.38 97 ARG A N 1
ATOM 783 C CA . ARG A 1 97 ? -9.855 4.143 1.591 1.00 75.38 97 ARG A CA 1
ATOM 784 C C . ARG A 1 97 ? -9.356 4.224 0.154 1.00 75.38 97 ARG A C 1
ATOM 786 O O . ARG A 1 97 ? -10.116 4.548 -0.752 1.00 75.38 97 ARG A O 1
ATOM 793 N N . LYS A 1 98 ? -8.064 3.970 -0.034 1.00 72.75 98 LYS A N 1
ATOM 794 C CA . LYS A 1 98 ? -7.346 4.084 -1.304 1.00 72.75 98 LYS A CA 1
ATOM 795 C C . LYS A 1 98 ? -6.628 2.779 -1.593 1.00 72.75 98 LYS A C 1
ATOM 797 O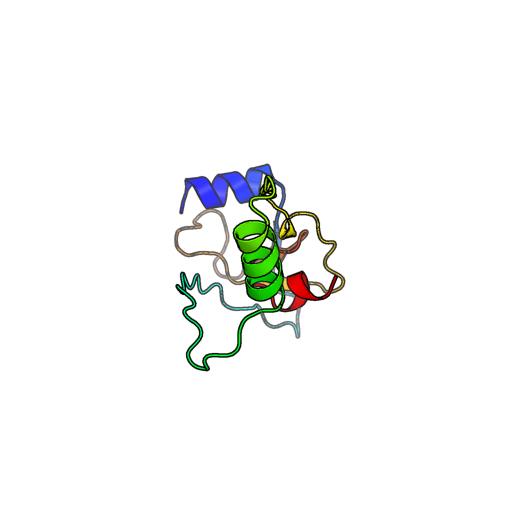 O . LYS A 1 98 ? -6.227 2.072 -0.664 1.00 72.75 98 LYS A O 1
ATOM 802 N N . SER A 1 99 ? -6.447 2.458 -2.870 1.00 70.94 99 SER A N 1
ATOM 803 C CA . SER A 1 99 ? -5.643 1.297 -3.228 1.00 70.94 99 SER A CA 1
ATOM 804 C C . SER A 1 99 ? -4.197 1.482 -2.768 1.00 70.94 99 SER A C 1
ATOM 806 O O . SER A 1 99 ? -3.605 2.548 -2.908 1.00 70.94 99 SER A O 1
ATOM 808 N N . LEU A 1 100 ? -3.629 0.421 -2.205 1.00 71.00 100 LEU A N 1
ATOM 809 C CA . LEU A 1 100 ? -2.205 0.324 -1.920 1.00 71.00 100 LEU A CA 1
ATOM 810 C C . LEU A 1 100 ? -1.503 -0.449 -3.034 1.00 71.00 100 LEU A C 1
ATOM 812 O O . LEU A 1 100 ? -2.076 -1.345 -3.666 1.00 71.00 100 LEU A O 1
ATOM 816 N N . TYR A 1 101 ? -0.230 -0.127 -3.247 1.00 66.31 101 TYR A N 1
ATOM 817 C CA . TYR A 1 101 ? 0.620 -0.879 -4.160 1.00 66.31 101 TYR A CA 1
ATOM 818 C C . TYR A 1 101 ? 0.712 -2.354 -3.738 1.00 66.31 101 TYR A C 1
ATOM 820 O O . TYR A 1 101 ? 0.810 -2.678 -2.558 1.00 66.31 101 TYR A O 1
ATOM 828 N N . GLY A 1 102 ? 0.678 -3.265 -4.714 1.00 63.97 102 GLY A N 1
ATOM 829 C CA . GLY A 1 102 ? 0.758 -4.708 -4.467 1.00 63.97 102 GLY A CA 1
ATOM 830 C C . GLY A 1 102 ? -0.575 -5.392 -4.141 1.00 63.97 102 GLY A C 1
ATOM 831 O O . GLY A 1 102 ? -0.628 -6.624 -4.159 1.00 63.97 102 GLY A O 1
ATOM 832 N N . LEU A 1 103 ? -1.666 -4.642 -3.937 1.00 66.88 103 LEU A N 1
ATOM 833 C CA . LEU A 1 103 ? -3.005 -5.231 -3.908 1.00 66.88 103 LEU A CA 1
ATOM 834 C C . LEU A 1 103 ? -3.358 -5.779 -5.292 1.00 66.88 103 LEU A C 1
ATOM 836 O O . LEU A 1 103 ? -3.231 -5.083 -6.302 1.00 66.88 103 LEU A O 1
ATOM 840 N N . LYS A 1 104 ? -3.868 -7.016 -5.349 1.00 61.72 104 LYS A N 1
ATOM 841 C CA . LYS A 1 104 ? -4.354 -7.616 -6.606 1.00 61.72 104 LYS A CA 1
ATOM 842 C C . LYS A 1 104 ? -5.438 -6.756 -7.266 1.00 61.72 104 LYS A C 1
ATOM 844 O O . LYS A 1 104 ? -5.561 -6.786 -8.488 1.00 61.72 104 LYS A O 1
ATOM 849 N N . GLN A 1 105 ? -6.202 -6.005 -6.472 1.00 60.75 105 GLN A N 1
ATOM 850 C CA . GLN A 1 105 ? -7.237 -5.092 -6.949 1.00 60.75 105 GLN A CA 1
ATOM 851 C C . GLN A 1 105 ? -6.682 -3.799 -7.571 1.00 60.75 105 GLN A C 1
ATOM 853 O O . GLN A 1 105 ? -7.316 -3.259 -8.470 1.00 60.75 105 GLN A O 1
ATOM 858 N N . ALA A 1 106 ? -5.494 -3.332 -7.169 1.00 55.97 106 ALA A N 1
ATOM 859 C CA . ALA A 1 106 ? -4.929 -2.059 -7.636 1.00 55.97 106 ALA A CA 1
ATOM 860 C C . ALA A 1 106 ? -4.479 -2.087 -9.110 1.00 55.97 106 ALA A C 1
ATOM 862 O O . ALA A 1 106 ? -4.355 -1.046 -9.735 1.00 55.97 106 ALA A O 1
ATOM 863 N N . SER A 1 107 ? -4.242 -3.277 -9.673 1.00 55.47 107 SER A N 1
ATOM 864 C CA . SER A 1 107 ? -3.810 -3.461 -11.069 1.00 55.47 107 SER A CA 1
ATOM 865 C C . SER A 1 107 ? -4.969 -3.680 -12.054 1.00 55.47 107 SER A C 1
ATOM 867 O O . SER A 1 107 ? -4.711 -3.989 -13.217 1.00 55.47 107 SER A O 1
ATOM 869 N N . ARG A 1 108 ? -6.226 -3.640 -11.590 1.00 54.00 108 ARG A N 1
ATOM 870 C CA . ARG A 1 108 ? -7.411 -3.937 -12.417 1.00 54.00 108 ARG A CA 1
ATOM 871 C C . ARG A 1 108 ? -8.084 -2.696 -13.015 1.00 54.00 108 ARG A C 1
ATOM 873 O O . ARG A 1 108 ? -8.999 -2.875 -13.813 1.00 54.00 108 ARG A O 1
ATOM 880 N N . GLN A 1 109 ? -7.659 -1.499 -12.618 1.00 45.19 109 GLN A N 1
ATOM 881 C CA . GLN A 1 109 ? -8.101 -0.223 -13.187 1.00 45.19 109 GLN A CA 1
ATOM 882 C C . GLN A 1 109 ? -7.071 0.298 -14.186 1.00 45.19 109 GLN A C 1
ATOM 884 O O . GLN A 1 109 ? -5.865 0.031 -13.969 1.00 45.19 109 GLN A O 1
#

Sequence (109 aa):
MNEEIEALEMNKTWDITDLPEGKRPIGCKWIFKVKLKENGKVVTIKKKFAIVASNSWNLHQLDINNAFFHGYLVEEVFMVLPEGYNKAKPTQVCKLRKSLYGLKQASRQ

pLDDT: mean 70.43, std 13.85, range [34.47, 93.44]

Radius of gyration: 18.82 Å; chains: 1; bounding box: 38×29×54 Å